Protein AF-A0A6I2XNE5-F1 (afdb_monomer_lite)

pLDDT: mean 90.3, std 9.82, range [61.38, 98.25]

Sequence (93 aa):
MSDVIFRSDVTVELVRANASDQDVLFAARVSTQGEQSLEAATANKDAETDKRDRGLINYLMRDRHGSPFEHNSMTFYVQAPIFVFREFMRHRI

Secondary structure (DSSP, 8-state):
-PPP------EEEEEEEE--HHHHHHHHHHHHHGGGHHHHHHS---HHHHHHHHHHHHHHHHTT--GGGGG-EEEEEEE--HHHHHHHTT---

Foldseek 3Di:
DDDDDDDDDKDKDWPDKPDDLLQLVLLVCCVPPNPCSVVVSVDDDDPVNVVVSVVVVVVCVVVVVCVSRVSIDIDMDIDDDPVVVVVVVVPPD

Structure (mmCIF, N/CA/C/O backbone):
data_AF-A0A6I2XNE5-F1
#
_entry.id   AF-A0A6I2XNE5-F1
#
loop_
_atom_site.group_PDB
_atom_site.id
_atom_site.type_symbol
_atom_site.label_atom_id
_atom_site.label_alt_id
_atom_site.label_comp_id
_atom_site.label_asym_id
_atom_site.label_entity_id
_atom_site.label_seq_id
_atom_site.pdbx_PDB_ins_code
_atom_site.Cartn_x
_atom_site.Cartn_y
_atom_site.Cartn_z
_atom_site.occupancy
_atom_site.B_iso_or_equiv
_atom_site.auth_seq_id
_atom_site.auth_comp_id
_atom_site.auth_asym_id
_atom_site.auth_atom_id
_atom_site.pdbx_PDB_model_num
ATOM 1 N N . MET A 1 1 ? 26.799 -8.034 -32.070 1.00 61.38 1 MET A N 1
ATOM 2 C CA . MET A 1 1 ? 25.378 -7.712 -31.828 1.00 61.38 1 MET A CA 1
ATOM 3 C C . MET A 1 1 ? 24.984 -8.476 -30.585 1.00 61.38 1 MET A C 1
ATOM 5 O O . MET A 1 1 ? 25.291 -9.656 -30.531 1.00 61.38 1 MET A O 1
ATOM 9 N N . SER A 1 2 ? 24.441 -7.819 -29.568 1.00 79.69 2 SER A N 1
ATOM 10 C CA . SER A 1 2 ? 23.846 -8.517 -28.427 1.00 79.69 2 SER A CA 1
ATOM 11 C C . SER A 1 2 ? 22.538 -9.174 -28.876 1.00 79.69 2 SER A C 1
ATOM 13 O O . SER A 1 2 ? 21.741 -8.530 -29.559 1.00 79.69 2 SER A O 1
ATOM 15 N N . ASP A 1 3 ? 22.333 -10.439 -28.514 1.00 90.25 3 ASP A N 1
ATOM 16 C CA . ASP A 1 3 ? 21.107 -11.174 -28.833 1.00 90.25 3 ASP A CA 1
ATOM 17 C C . ASP A 1 3 ? 19.918 -10.642 -28.018 1.00 90.25 3 ASP A C 1
ATOM 19 O O . ASP A 1 3 ? 20.040 -10.319 -26.834 1.00 90.25 3 ASP A O 1
ATOM 23 N N . VAL A 1 4 ? 18.756 -10.531 -28.665 1.00 93.12 4 VAL A N 1
ATOM 24 C CA . VAL A 1 4 ? 17.514 -10.059 -28.036 1.00 93.12 4 VAL A CA 1
ATOM 25 C C . VAL A 1 4 ? 16.821 -11.223 -27.330 1.00 93.12 4 VAL A C 1
ATOM 27 O O . VAL A 1 4 ? 16.621 -12.280 -27.923 1.00 93.12 4 VAL A O 1
ATOM 30 N N . ILE A 1 5 ? 16.397 -11.008 -26.081 1.00 93.12 5 ILE A N 1
ATOM 31 C CA . ILE A 1 5 ? 15.639 -11.984 -25.290 1.00 93.12 5 ILE A CA 1
ATOM 32 C C . ILE A 1 5 ? 14.210 -11.472 -25.107 1.00 93.12 5 ILE A C 1
ATOM 34 O O . ILE A 1 5 ? 13.991 -10.420 -24.504 1.00 93.12 5 ILE A O 1
ATOM 38 N N . PHE A 1 6 ? 13.232 -12.228 -25.604 1.00 94.44 6 PHE A N 1
ATOM 39 C CA . PHE A 1 6 ? 11.817 -11.947 -25.376 1.00 94.44 6 PHE A CA 1
ATOM 40 C C . PHE A 1 6 ? 11.365 -12.532 -24.038 1.00 94.44 6 PHE A C 1
ATOM 42 O O . PHE A 1 6 ? 11.697 -13.666 -23.698 1.00 94.44 6 PHE A O 1
ATOM 49 N N . ARG A 1 7 ? 10.593 -11.748 -23.286 1.00 94.00 7 ARG A N 1
ATOM 50 C CA . ARG A 1 7 ? 10.021 -12.123 -21.990 1.00 94.00 7 ARG A CA 1
ATOM 51 C C . ARG A 1 7 ? 8.530 -11.813 -21.971 1.00 94.00 7 ARG A C 1
ATOM 53 O O . ARG A 1 7 ? 8.081 -10.889 -22.648 1.00 94.00 7 ARG A O 1
ATOM 60 N N . SER A 1 8 ? 7.781 -12.578 -21.185 1.00 95.81 8 SER A N 1
ATOM 61 C CA . SER A 1 8 ? 6.330 -12.427 -20.999 1.00 95.81 8 SER A CA 1
ATOM 62 C C . SER A 1 8 ? 5.924 -12.407 -19.523 1.00 95.81 8 SER A C 1
ATOM 64 O O . SER A 1 8 ? 4.745 -12.533 -19.207 1.00 95.81 8 SER A O 1
ATOM 66 N N . ASP A 1 9 ? 6.895 -12.301 -18.621 1.00 96.19 9 ASP A N 1
ATOM 67 C CA . ASP A 1 9 ? 6.716 -12.352 -17.179 1.00 96.19 9 ASP A CA 1
ATOM 68 C C . ASP A 1 9 ? 6.861 -10.969 -16.529 1.00 96.19 9 ASP A C 1
ATOM 70 O O . ASP A 1 9 ? 7.586 -10.089 -17.001 1.00 96.19 9 ASP A O 1
ATOM 74 N N . VAL A 1 10 ? 6.140 -10.790 -15.424 1.00 97.31 10 VAL A N 1
ATOM 75 C CA . VAL A 1 10 ? 6.221 -9.635 -14.527 1.00 97.31 10 VAL A CA 1
ATOM 76 C C . VAL A 1 10 ? 6.438 -10.184 -13.125 1.00 97.31 10 VAL A C 1
ATOM 78 O O . VAL A 1 10 ? 5.713 -11.082 -12.700 1.00 97.31 10 VAL A O 1
ATOM 81 N N . THR A 1 11 ? 7.418 -9.641 -12.412 1.00 97.62 11 THR A N 1
ATOM 82 C CA . THR A 1 11 ? 7.769 -10.090 -11.059 1.00 97.62 11 THR A CA 1
ATOM 83 C C . THR A 1 11 ? 7.401 -9.017 -10.048 1.00 97.62 11 THR A C 1
ATOM 85 O O . THR A 1 11 ? 7.675 -7.836 -10.272 1.00 97.62 11 THR A O 1
ATOM 88 N N . VAL A 1 12 ? 6.804 -9.431 -8.930 1.00 98.06 12 VAL A N 1
ATOM 89 C CA . VAL A 1 12 ? 6.534 -8.581 -7.767 1.00 98.06 12 VAL A CA 1
ATOM 90 C C . VAL A 1 12 ? 6.961 -9.334 -6.517 1.00 98.06 12 VAL A C 1
ATOM 92 O O . VAL A 1 12 ? 6.505 -10.450 -6.282 1.00 98.06 12 VAL A O 1
ATOM 95 N N . GLU A 1 13 ? 7.812 -8.717 -5.707 1.00 98.25 13 GLU A N 1
ATOM 96 C CA . GLU A 1 13 ? 8.305 -9.294 -4.458 1.00 98.25 13 GLU A CA 1
ATOM 97 C C . GLU A 1 13 ? 8.128 -8.294 -3.318 1.00 98.25 13 GLU A C 1
ATOM 99 O O . GLU A 1 13 ? 8.476 -7.118 -3.445 1.00 98.25 13 GLU A O 1
ATOM 104 N N . LEU A 1 14 ? 7.586 -8.754 -2.188 1.00 98.06 14 LEU A N 1
ATOM 105 C CA . LEU A 1 14 ? 7.505 -7.950 -0.973 1.00 98.06 14 LEU A CA 1
ATOM 106 C C . LEU A 1 14 ? 8.883 -7.915 -0.306 1.00 98.06 14 LEU A C 1
ATOM 108 O O . LEU A 1 14 ? 9.346 -8.917 0.230 1.00 98.06 14 LEU A O 1
ATOM 112 N N . VAL A 1 15 ? 9.524 -6.749 -0.321 1.00 97.88 15 VAL A N 1
ATOM 113 C CA . VAL A 1 15 ? 10.862 -6.549 0.259 1.00 97.88 15 VAL A CA 1
ATOM 114 C C . VAL A 1 15 ? 10.768 -6.205 1.742 1.00 97.88 15 VAL A C 1
ATOM 116 O O . VAL A 1 15 ? 11.591 -6.639 2.547 1.00 97.88 15 VAL A O 1
ATOM 119 N N . ARG A 1 16 ? 9.778 -5.388 2.112 1.00 97.25 16 ARG A N 1
ATOM 120 C CA . ARG A 1 16 ? 9.558 -4.944 3.491 1.00 97.25 16 ARG A CA 1
ATOM 121 C C . ARG A 1 16 ? 8.091 -4.603 3.702 1.00 97.25 16 ARG A C 1
ATOM 123 O O . ARG A 1 16 ? 7.494 -3.949 2.853 1.00 97.25 16 ARG A O 1
ATOM 130 N N . ALA A 1 17 ? 7.551 -4.971 4.857 1.00 96.50 17 ALA A N 1
ATOM 131 C CA . ALA A 1 17 ? 6.259 -4.497 5.330 1.00 96.50 17 ALA A CA 1
ATOM 132 C C . ALA A 1 17 ? 6.380 -4.032 6.781 1.00 96.50 17 ALA A C 1
ATOM 134 O O . ALA A 1 17 ? 6.969 -4.723 7.611 1.00 96.50 17 ALA A O 1
ATOM 135 N N . ASN A 1 18 ? 5.813 -2.866 7.063 1.00 96.06 18 ASN A N 1
ATOM 136 C CA . ASN A 1 18 ? 5.386 -2.466 8.395 1.00 96.06 18 ASN A CA 1
ATOM 137 C C . ASN A 1 18 ? 3.886 -2.194 8.281 1.00 96.06 18 ASN A C 1
ATOM 139 O O . ASN A 1 18 ? 3.478 -1.074 7.973 1.00 96.06 18 ASN A O 1
ATOM 143 N N . ALA A 1 19 ? 3.115 -3.278 8.330 1.00 93.94 19 ALA A N 1
ATOM 144 C CA . ALA A 1 19 ? 1.682 -3.253 8.121 1.00 93.94 19 ALA A CA 1
ATOM 145 C C . ALA A 1 19 ? 1.009 -4.382 8.908 1.00 93.94 19 ALA A C 1
ATOM 147 O O . ALA A 1 19 ? 1.275 -5.560 8.650 1.00 93.94 19 ALA A O 1
ATOM 148 N N . SER A 1 20 ? 0.138 -4.024 9.846 1.00 92.62 20 SER A N 1
ATOM 149 C CA . SER A 1 20 ? -0.655 -4.949 10.653 1.00 92.62 20 SER A CA 1
ATOM 150 C C . SER A 1 20 ? -2.054 -4.387 10.883 1.00 92.62 20 SER A C 1
ATOM 152 O O . SER A 1 20 ? -2.244 -3.185 11.050 1.00 92.62 20 SER A O 1
ATOM 154 N N . ASP A 1 21 ? -3.048 -5.268 11.002 1.00 92.75 21 ASP A N 1
ATOM 155 C CA . ASP A 1 21 ? -4.407 -4.878 11.403 1.00 92.75 21 ASP A CA 1
ATOM 156 C C . ASP A 1 21 ? -4.414 -4.129 12.748 1.00 92.75 21 ASP A C 1
ATOM 158 O O . ASP A 1 21 ? -5.270 -3.281 12.997 1.00 92.75 21 ASP A O 1
ATOM 162 N N . GLN A 1 22 ? -3.439 -4.412 13.617 1.00 88.94 22 GLN A N 1
ATOM 163 C CA . GLN A 1 22 ? -3.287 -3.712 14.893 1.00 88.94 22 GLN A CA 1
ATOM 164 C C . GLN A 1 22 ? -2.905 -2.244 14.727 1.00 88.94 22 GLN A C 1
ATOM 166 O O . GLN A 1 22 ? -3.388 -1.424 15.503 1.00 88.94 22 GLN A O 1
ATOM 171 N N . ASP A 1 23 ? -2.118 -1.899 13.708 1.00 90.88 23 ASP A N 1
ATOM 172 C CA . ASP A 1 23 ? -1.718 -0.514 13.453 1.00 90.88 23 ASP A CA 1
ATOM 173 C C . ASP A 1 23 ? -2.947 0.327 13.075 1.00 90.88 23 ASP A C 1
ATOM 175 O O . ASP A 1 23 ? -3.142 1.428 13.591 1.00 90.88 23 ASP A O 1
ATOM 179 N N . VAL A 1 24 ? -3.851 -0.247 12.271 1.00 92.88 24 VAL A N 1
ATOM 180 C CA . VAL A 1 24 ? -5.139 0.365 11.901 1.00 92.88 24 VAL A CA 1
ATOM 181 C C . VAL A 1 24 ? -6.042 0.542 13.122 1.00 92.88 24 VAL A C 1
ATOM 183 O O . VAL A 1 24 ? -6.634 1.604 13.324 1.00 92.88 24 VAL A O 1
ATOM 186 N N . LEU A 1 25 ? -6.164 -0.497 13.950 1.00 90.81 25 LEU A N 1
ATOM 187 C CA . LEU A 1 25 ? -7.015 -0.471 15.141 1.00 90.81 25 LEU A CA 1
ATOM 188 C C . LEU A 1 25 ? -6.508 0.526 16.180 1.00 90.81 25 LEU A C 1
ATOM 190 O O . LEU A 1 25 ? -7.311 1.252 16.765 1.00 90.81 25 LEU A O 1
ATOM 194 N N . PHE A 1 26 ? -5.195 0.584 16.389 1.00 89.19 26 PHE A N 1
ATOM 195 C CA . PHE A 1 26 ? -4.562 1.541 17.286 1.00 89.19 26 PHE A CA 1
ATOM 196 C C . PHE A 1 26 ? -4.775 2.977 16.792 1.00 89.19 26 PHE A C 1
ATOM 198 O O . PHE A 1 26 ? -5.282 3.815 17.544 1.00 89.19 26 PHE A O 1
ATOM 205 N N . ALA A 1 27 ? -4.503 3.237 15.508 1.00 90.81 27 ALA A N 1
ATOM 206 C CA . ALA A 1 27 ? -4.727 4.541 14.889 1.00 90.81 27 ALA A CA 1
ATOM 207 C C . ALA A 1 27 ? -6.199 4.982 14.941 1.00 90.81 27 ALA A C 1
ATOM 209 O O . ALA A 1 27 ? -6.482 6.157 15.145 1.00 90.81 27 ALA A O 1
ATOM 210 N N . ALA A 1 28 ? -7.156 4.059 14.811 1.00 92.31 28 ALA A N 1
ATOM 211 C CA . ALA A 1 28 ? -8.577 4.382 14.946 1.00 92.31 28 ALA A CA 1
ATOM 212 C C . ALA A 1 28 ? -8.995 4.626 16.409 1.00 92.31 28 ALA A C 1
ATOM 214 O O . ALA A 1 28 ? -9.813 5.504 16.699 1.00 92.31 28 ALA A O 1
ATOM 215 N N . ARG A 1 29 ? -8.456 3.847 17.357 1.00 90.19 29 ARG A N 1
ATOM 216 C CA . ARG A 1 29 ? -8.828 3.926 18.779 1.00 90.19 29 ARG A CA 1
ATOM 217 C C . ARG A 1 29 ? -8.271 5.155 19.472 1.00 90.19 29 ARG A C 1
ATOM 219 O O . ARG A 1 29 ? -8.947 5.657 20.367 1.00 90.19 29 ARG A O 1
ATOM 226 N N . VAL A 1 30 ? -7.120 5.685 19.054 1.00 87.56 30 VAL A N 1
ATOM 227 C CA . VAL A 1 30 ? -6.544 6.892 19.676 1.00 87.56 30 VAL A CA 1
ATOM 228 C C . VAL A 1 30 ? -7.525 8.072 19.661 1.00 87.56 30 VAL A C 1
ATOM 230 O O . VAL A 1 30 ? -7.578 8.843 20.614 1.00 87.56 30 VAL A O 1
ATOM 233 N N . SER A 1 31 ? -8.387 8.162 18.642 1.00 82.38 31 SER A N 1
ATOM 234 C CA . SER A 1 31 ? -9.404 9.214 18.531 1.00 82.38 31 SER A CA 1
ATOM 235 C C . SER A 1 31 ? -10.562 9.083 19.528 1.00 82.38 31 SER A C 1
ATOM 237 O O . SER A 1 31 ? -11.281 10.054 19.740 1.00 82.38 31 SER A O 1
ATOM 239 N N . THR A 1 32 ? -10.774 7.906 20.129 1.00 83.25 32 THR A N 1
ATOM 240 C CA . THR A 1 32 ? -11.904 7.639 21.045 1.00 83.25 32 THR A CA 1
ATOM 241 C C . THR A 1 32 ? -11.463 7.303 22.467 1.00 83.25 32 THR A C 1
ATOM 243 O O . THR A 1 32 ? -12.130 7.691 23.420 1.00 83.25 32 THR A O 1
ATOM 246 N N . GLN A 1 33 ? -10.341 6.598 22.613 1.00 81.94 33 GLN A N 1
ATOM 247 C CA . GLN A 1 33 ? -9.813 6.090 23.882 1.00 81.94 33 GLN A CA 1
ATOM 248 C C . GLN A 1 33 ? -8.551 6.836 24.345 1.00 81.94 33 GLN A C 1
ATOM 250 O O . GLN A 1 33 ? -8.113 6.643 25.478 1.00 81.94 33 GLN A O 1
ATOM 255 N N . GLY A 1 34 ? -7.963 7.695 23.503 1.00 83.06 34 GLY A N 1
ATOM 256 C CA . GLY A 1 34 ? -6.769 8.467 23.851 1.00 83.06 34 GLY A CA 1
ATOM 257 C C . GLY A 1 34 ? -5.612 7.570 24.298 1.00 83.06 34 GLY A C 1
ATOM 258 O O . GLY A 1 34 ? -5.294 6.582 23.637 1.00 83.06 34 GLY A O 1
ATOM 259 N N . GLU A 1 35 ? -5.006 7.890 25.441 1.00 76.00 35 GLU A N 1
ATOM 260 C CA . GLU A 1 35 ? -3.862 7.164 26.018 1.00 76.00 35 GLU A CA 1
ATOM 261 C C . GLU A 1 35 ? -4.183 5.707 26.399 1.00 76.00 35 GLU A C 1
ATOM 263 O O . GLU A 1 35 ? -3.300 4.852 26.345 1.00 76.00 35 GLU A O 1
ATOM 268 N N . GLN A 1 36 ? -5.451 5.380 26.687 1.00 74.81 36 GLN A N 1
ATOM 269 C CA . GLN A 1 36 ? -5.875 4.012 27.042 1.00 74.81 36 GLN A CA 1
ATOM 270 C C . GLN A 1 36 ? -5.729 3.020 25.876 1.00 74.81 36 GLN A C 1
ATOM 272 O O . GLN A 1 36 ? -5.740 1.804 26.073 1.00 7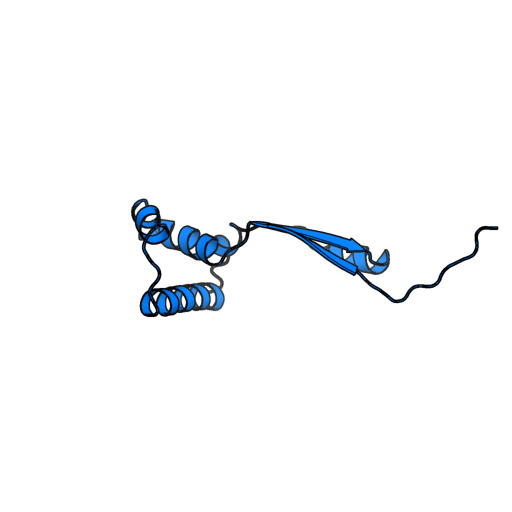4.81 36 GLN A O 1
ATOM 277 N N . SER A 1 37 ? -5.550 3.526 24.651 1.00 72.12 37 SER A N 1
ATOM 278 C CA . SER A 1 37 ? -5.273 2.697 23.476 1.00 72.12 37 SER A CA 1
ATOM 279 C C . SER A 1 37 ? -3.969 1.890 23.598 1.00 72.12 37 SER A C 1
ATOM 281 O O . SER A 1 37 ? -3.887 0.808 23.016 1.00 72.12 37 SER A O 1
ATOM 283 N N . LEU A 1 38 ? -2.983 2.347 24.388 1.00 70.88 38 LEU A N 1
ATOM 284 C CA . LEU A 1 38 ? -1.728 1.612 24.627 1.00 70.88 38 LEU A CA 1
ATOM 285 C C . LEU A 1 38 ? -1.940 0.327 25.443 1.00 70.88 38 LEU A C 1
ATOM 287 O O . LEU A 1 38 ? -1.351 -0.714 25.146 1.00 70.88 38 LEU A O 1
ATOM 291 N N . GLU A 1 39 ? -2.792 0.384 26.464 1.00 69.12 39 GLU A N 1
ATOM 292 C CA . GLU A 1 39 ? -3.111 -0.779 27.300 1.00 69.12 39 GLU A CA 1
ATOM 293 C C . GLU A 1 39 ? -3.929 -1.800 26.503 1.00 69.12 39 GLU A C 1
ATOM 295 O O . GLU A 1 39 ? -3.659 -2.998 26.548 1.00 69.12 39 GLU A O 1
ATOM 300 N N . ALA A 1 40 ? -4.866 -1.323 25.678 1.00 67.38 40 ALA A N 1
ATOM 301 C CA . ALA A 1 40 ? -5.643 -2.178 24.785 1.00 67.38 40 ALA A CA 1
ATOM 302 C C . ALA A 1 40 ? -4.779 -2.864 23.709 1.00 67.38 40 ALA A C 1
ATOM 304 O O . ALA A 1 40 ? -5.095 -3.980 23.304 1.00 67.38 40 ALA A O 1
ATOM 305 N N . ALA A 1 41 ? -3.693 -2.225 23.260 1.00 64.38 41 ALA A N 1
ATOM 306 C CA . ALA A 1 41 ? -2.757 -2.804 22.294 1.00 64.38 41 ALA A CA 1
ATOM 307 C C . ALA A 1 41 ? -1.843 -3.886 22.899 1.00 64.38 41 ALA A C 1
ATOM 309 O O . ALA A 1 41 ? -1.341 -4.742 22.173 1.00 64.38 41 ALA A O 1
ATOM 310 N N . THR A 1 42 ? -1.623 -3.856 24.217 1.00 66.38 42 THR A N 1
ATOM 311 C CA . THR A 1 42 ? -0.772 -4.823 24.936 1.00 66.38 42 THR A CA 1
ATOM 312 C C . THR A 1 42 ? -1.568 -5.922 25.647 1.00 66.38 42 THR A C 1
ATOM 314 O O . THR A 1 42 ? -0.982 -6.891 26.131 1.00 66.38 42 THR A O 1
ATOM 317 N N . ALA A 1 43 ? -2.899 -5.805 25.690 1.00 68.19 43 ALA A N 1
ATOM 318 C CA . ALA A 1 43 ? -3.789 -6.800 26.271 1.00 68.19 43 ALA A CA 1
ATOM 319 C C . ALA A 1 43 ? -3.829 -8.107 25.454 1.00 68.19 43 ALA A C 1
ATOM 321 O O . ALA A 1 43 ? -3.739 -8.107 24.225 1.00 68.19 43 ALA A O 1
ATOM 322 N N . ASN A 1 44 ? -4.005 -9.237 26.147 1.00 63.97 44 ASN A N 1
ATOM 323 C CA . ASN A 1 44 ? -4.146 -10.545 25.506 1.00 63.97 44 ASN A CA 1
ATOM 324 C C . ASN A 1 44 ? -5.372 -10.580 24.583 1.00 63.97 44 ASN A C 1
ATOM 326 O O . ASN A 1 44 ? -6.468 -10.148 24.948 1.00 63.97 44 ASN A O 1
ATOM 330 N N . LYS A 1 45 ? -5.170 -11.118 23.379 1.00 69.44 45 LYS A N 1
ATOM 331 C CA . LYS A 1 45 ? -6.227 -11.297 22.389 1.00 69.44 45 LYS A CA 1
ATOM 332 C C . LYS A 1 45 ? -6.988 -12.584 22.658 1.00 69.44 45 LYS A C 1
ATOM 334 O O . LYS A 1 45 ? -6.462 -13.675 22.456 1.00 69.44 45 LYS A O 1
ATOM 339 N N . ASP A 1 46 ? -8.244 -12.426 23.046 1.00 78.62 46 ASP A N 1
ATOM 340 C CA . ASP A 1 46 ? -9.208 -13.515 23.109 1.00 78.62 46 ASP A CA 1
ATOM 341 C C . ASP A 1 46 ? -10.128 -13.478 21.880 1.00 78.62 46 ASP A C 1
ATOM 343 O O . ASP A 1 46 ? -10.301 -12.442 21.233 1.00 78.62 46 ASP A O 1
ATOM 347 N N . ALA A 1 47 ? -10.794 -14.598 21.586 1.00 78.38 47 ALA A N 1
ATOM 348 C CA . ALA A 1 47 ? -11.640 -14.745 20.397 1.00 78.38 47 ALA A CA 1
ATOM 349 C C . ALA A 1 47 ? -12.767 -13.694 20.285 1.00 78.38 47 ALA A C 1
ATOM 351 O O . ALA A 1 47 ? -13.210 -13.365 19.184 1.00 78.38 47 ALA A O 1
ATOM 352 N N . GLU A 1 48 ? -13.248 -13.155 21.408 1.00 81.12 48 GLU A N 1
ATOM 353 C CA . GLU A 1 48 ? -14.238 -12.071 21.411 1.00 81.12 48 GLU A CA 1
ATOM 354 C C . GLU A 1 48 ? -13.627 -10.709 21.055 1.00 81.12 48 GLU A C 1
ATOM 356 O O . GLU A 1 48 ? -14.277 -9.898 20.390 1.00 81.12 48 GLU A O 1
ATOM 361 N N . THR A 1 49 ? -12.373 -10.463 21.439 1.00 81.38 49 THR A N 1
ATOM 362 C CA . THR A 1 49 ? -11.630 -9.257 21.052 1.00 81.38 49 THR A CA 1
ATOM 363 C C . THR A 1 49 ? -11.360 -9.266 19.549 1.00 81.38 49 THR A C 1
ATOM 365 O O . THR A 1 49 ? -11.663 -8.280 18.881 1.00 81.38 49 THR A O 1
ATOM 368 N N . ASP A 1 50 ? -10.956 -10.407 18.983 1.00 85.62 50 ASP A N 1
ATOM 369 C CA . ASP A 1 50 ? -10.729 -10.549 17.536 1.00 85.62 50 ASP A CA 1
ATOM 370 C C . ASP A 1 50 ? -11.997 -10.277 16.704 1.00 85.62 50 ASP A C 1
ATOM 372 O O . ASP A 1 50 ? -11.947 -9.629 15.653 1.00 85.62 50 ASP A O 1
ATOM 376 N N . LYS A 1 51 ? -13.172 -10.723 17.177 1.00 89.75 51 LYS A N 1
ATOM 377 C CA . LYS A 1 51 ? -14.457 -10.419 16.517 1.00 89.75 51 LYS A CA 1
ATOM 378 C C . LYS A 1 51 ? -14.754 -8.919 16.510 1.00 89.75 51 LYS A C 1
ATOM 380 O O . LYS A 1 51 ? -15.222 -8.398 15.495 1.00 89.75 51 LYS A O 1
ATOM 385 N N . ARG A 1 52 ? -14.501 -8.227 17.627 1.00 88.6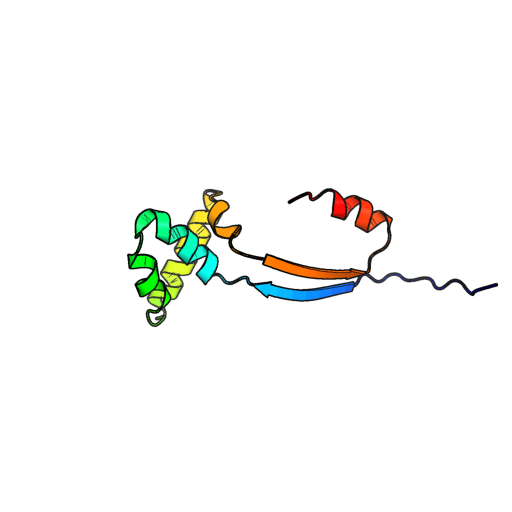9 52 ARG A N 1
ATOM 386 C CA . ARG A 1 52 ? -14.712 -6.774 17.752 1.00 88.69 52 ARG A CA 1
ATOM 387 C C . ARG A 1 52 ? -13.736 -5.990 16.880 1.00 88.69 52 ARG A C 1
ATOM 389 O O . ARG A 1 52 ? -14.169 -5.081 16.178 1.00 88.69 52 ARG A O 1
ATOM 396 N N . ASP A 1 53 ? -12.464 -6.376 16.884 1.00 91.75 53 ASP A N 1
ATOM 397 C CA . ASP A 1 53 ? -11.400 -5.808 16.050 1.00 91.75 53 ASP A CA 1
ATOM 398 C C . ASP A 1 53 ? -11.773 -5.880 14.565 1.00 91.75 53 ASP A C 1
ATOM 400 O O . ASP A 1 53 ? -11.832 -4.865 13.867 1.00 91.75 53 ASP A O 1
ATOM 404 N N . ARG A 1 54 ? -12.158 -7.070 14.095 1.00 94.00 54 ARG A N 1
ATOM 405 C CA . ARG A 1 54 ? -12.631 -7.258 12.719 1.00 94.00 54 ARG A CA 1
ATOM 406 C C . ARG A 1 54 ? -13.883 -6.432 12.415 1.00 94.00 54 ARG A C 1
ATOM 408 O O . ARG A 1 54 ? -14.005 -5.871 11.326 1.00 94.00 54 ARG A O 1
ATOM 415 N N . GLY A 1 55 ? -14.818 -6.353 13.364 1.00 95.62 55 GLY A N 1
ATOM 416 C CA . GLY A 1 55 ? -16.013 -5.515 13.253 1.00 95.62 55 GLY A CA 1
ATOM 417 C C . GLY A 1 55 ? -15.676 -4.037 13.048 1.00 95.62 55 GLY A C 1
ATOM 418 O O . GLY A 1 55 ? -16.270 -3.392 12.184 1.00 95.62 55 GLY A O 1
ATOM 419 N N . LEU A 1 56 ? -14.686 -3.524 13.783 1.00 94.62 56 LEU A N 1
ATOM 420 C CA . LEU A 1 56 ? -14.221 -2.145 13.659 1.00 94.62 56 LEU A CA 1
ATOM 421 C C . LEU A 1 56 ? -13.555 -1.890 12.301 1.00 94.62 56 LEU A C 1
ATOM 423 O O . LEU A 1 56 ? -13.923 -0.930 11.633 1.00 94.62 56 LEU A O 1
ATOM 427 N N . ILE A 1 57 ? -12.655 -2.762 11.839 1.00 95.94 57 ILE A N 1
ATOM 428 C CA . ILE A 1 57 ? -12.028 -2.617 10.510 1.00 95.94 57 ILE A CA 1
ATOM 429 C C . ILE A 1 57 ? -13.092 -2.571 9.403 1.00 95.94 57 ILE A C 1
ATOM 431 O O . ILE A 1 57 ? -13.060 -1.689 8.542 1.00 95.94 57 ILE A O 1
ATOM 435 N N . ASN A 1 58 ? -14.080 -3.469 9.459 1.00 97.25 58 ASN A N 1
ATOM 436 C CA . ASN A 1 58 ? -15.183 -3.490 8.496 1.00 97.25 58 ASN A CA 1
ATOM 437 C C . ASN A 1 58 ? -16.016 -2.201 8.535 1.00 97.25 58 ASN A C 1
ATOM 439 O O . ASN A 1 58 ? -16.405 -1.692 7.485 1.00 97.25 58 ASN A O 1
ATOM 443 N N . TYR A 1 59 ? -16.289 -1.673 9.731 1.00 96.88 59 TYR A N 1
ATOM 444 C CA . TYR A 1 59 ? -16.988 -0.401 9.910 1.00 96.88 59 TYR A CA 1
ATOM 445 C C . TYR A 1 59 ? -16.215 0.762 9.269 1.00 96.88 59 TYR A C 1
ATOM 447 O O . TYR A 1 59 ? -16.787 1.510 8.477 1.00 96.88 59 TYR A O 1
ATOM 455 N N . LEU A 1 60 ? -14.907 0.863 9.539 1.00 96.38 60 LEU A N 1
ATOM 456 C CA . LEU A 1 60 ? -14.041 1.907 8.981 1.00 96.38 60 LEU A CA 1
ATOM 457 C C . LEU A 1 60 ? -14.013 1.860 7.448 1.00 96.38 60 LEU A C 1
ATOM 459 O O . LEU A 1 60 ? -14.167 2.889 6.791 1.00 96.38 60 LEU A O 1
ATOM 463 N N . MET A 1 61 ? -13.876 0.660 6.876 1.00 96.88 61 MET A N 1
ATOM 464 C CA . MET A 1 61 ? -13.901 0.449 5.427 1.00 96.88 61 MET A CA 1
ATOM 465 C C . MET A 1 61 ? -15.251 0.817 4.802 1.00 96.88 61 MET A C 1
ATOM 467 O O . MET A 1 61 ? -15.283 1.541 3.805 1.00 96.88 61 MET A O 1
ATOM 471 N N . ARG A 1 62 ? -16.368 0.370 5.395 1.00 97.38 62 ARG A N 1
ATOM 472 C CA . ARG A 1 62 ? -17.729 0.668 4.914 1.00 97.38 62 ARG A CA 1
ATOM 473 C C . ARG A 1 62 ? -17.981 2.172 4.841 1.00 97.38 62 ARG A C 1
ATOM 475 O O . ARG A 1 62 ? -18.524 2.657 3.850 1.00 97.38 62 ARG A O 1
ATOM 482 N N . ASP A 1 63 ? -17.548 2.895 5.867 1.00 97.31 63 ASP A N 1
ATOM 483 C CA . ASP A 1 63 ? -17.813 4.328 5.997 1.00 97.31 63 ASP A CA 1
ATOM 484 C C . ASP A 1 63 ? -16.709 5.189 5.354 1.00 97.31 63 ASP A C 1
ATOM 486 O O . ASP A 1 63 ? -16.759 6.417 5.417 1.00 97.31 63 ASP A O 1
ATOM 490 N N . ARG A 1 64 ? -15.748 4.554 4.658 1.00 96.56 64 ARG A N 1
ATOM 491 C CA . ARG A 1 64 ? -14.613 5.193 3.967 1.00 96.56 64 ARG A CA 1
ATOM 492 C C . ARG A 1 64 ? -13.749 6.046 4.898 1.00 96.56 64 ARG A C 1
ATOM 494 O O . ARG A 1 64 ? -13.179 7.056 4.482 1.00 96.56 64 ARG A O 1
ATOM 501 N N . HIS A 1 65 ? -13.622 5.629 6.154 1.00 97.06 65 HIS A N 1
ATOM 502 C CA . HIS A 1 65 ? -12.702 6.250 7.094 1.00 97.06 65 HIS A CA 1
ATOM 503 C C . HIS A 1 65 ? -11.282 5.721 6.840 1.00 97.06 65 HIS A C 1
ATOM 505 O O . HIS A 1 65 ? -10.844 4.752 7.453 1.00 97.06 65 HIS A O 1
ATOM 511 N N . GLY A 1 66 ? -10.607 6.323 5.854 1.00 95.62 66 GLY A N 1
ATOM 512 C CA . GLY A 1 66 ? -9.337 5.834 5.307 1.00 95.62 66 GLY A CA 1
ATOM 513 C C . GLY A 1 66 ? -8.087 6.175 6.121 1.00 95.62 66 GLY A C 1
ATOM 514 O O . GLY A 1 66 ? -7.132 5.408 6.078 1.00 95.62 66 GLY A O 1
ATOM 515 N N . SER A 1 67 ? -8.091 7.258 6.906 1.00 96.06 67 SER A N 1
ATOM 516 C CA . SER A 1 67 ? -6.887 7.729 7.608 1.00 96.06 67 SER A CA 1
ATOM 517 C C . SER A 1 67 ? -6.237 6.692 8.541 1.00 96.06 67 SER A C 1
ATOM 519 O O . SER A 1 67 ? -5.011 6.627 8.547 1.00 96.06 67 SER A O 1
ATOM 521 N N . PRO A 1 68 ? -6.967 5.808 9.261 1.00 95.31 68 PRO A N 1
ATOM 522 C CA . PRO A 1 68 ? -6.319 4.760 10.055 1.00 95.31 68 PRO A CA 1
ATOM 523 C C . PRO A 1 68 ? -5.510 3.753 9.219 1.00 95.31 68 PRO A C 1
ATOM 525 O O . PRO A 1 68 ? -4.577 3.142 9.729 1.00 95.31 68 PRO A O 1
ATOM 528 N N . PHE A 1 69 ? -5.828 3.583 7.932 1.00 96.12 69 PHE A N 1
ATOM 529 C CA . PHE A 1 69 ? -5.134 2.645 7.043 1.00 96.12 69 PHE A CA 1
ATOM 530 C C . PHE A 1 69 ? -3.805 3.196 6.508 1.00 96.12 69 PHE A C 1
ATOM 532 O O . PHE A 1 69 ? -2.967 2.416 6.058 1.00 96.12 69 PHE A O 1
ATOM 539 N N . GLU A 1 70 ? -3.576 4.506 6.618 1.00 95.81 70 GLU A N 1
ATOM 540 C CA . GLU A 1 70 ? -2.350 5.183 6.169 1.00 95.81 70 GLU A CA 1
ATOM 541 C C . GLU A 1 70 ? -1.171 5.006 7.144 1.00 95.81 70 GLU A C 1
ATOM 543 O O . GLU A 1 70 ? -0.036 5.335 6.815 1.00 95.81 70 GLU A O 1
ATOM 548 N N . HIS A 1 71 ? -1.403 4.422 8.325 1.00 93.88 71 HIS A N 1
ATOM 549 C CA . HIS A 1 71 ?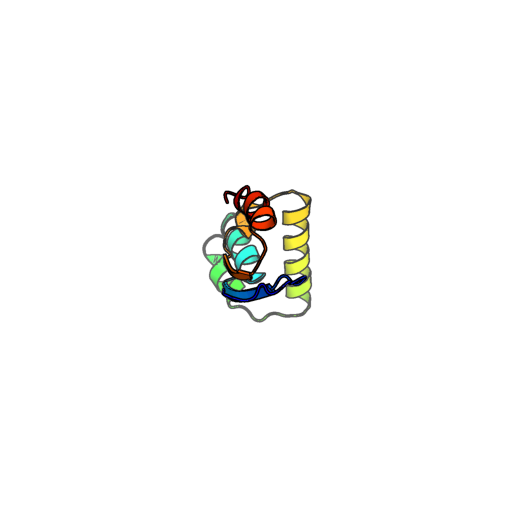 -0.368 4.137 9.330 1.00 93.88 71 HIS A CA 1
ATOM 550 C C . HIS A 1 71 ? 0.488 2.898 9.012 1.00 93.88 71 HIS A C 1
ATOM 552 O O . HIS A 1 71 ? 1.148 2.349 9.890 1.00 93.88 71 HIS A O 1
ATOM 558 N N . ASN A 1 72 ? 0.492 2.465 7.753 1.00 94.88 72 ASN A N 1
ATOM 559 C CA . ASN A 1 72 ? 1.158 1.258 7.287 1.00 94.88 72 ASN A CA 1
ATOM 560 C C . ASN A 1 72 ? 2.047 1.577 6.083 1.00 94.88 72 ASN A C 1
ATOM 562 O O . ASN A 1 72 ? 1.789 2.508 5.323 1.00 94.88 72 ASN A O 1
ATOM 566 N N . SER A 1 73 ? 3.075 0.764 5.859 1.00 96.12 73 SER A N 1
ATOM 5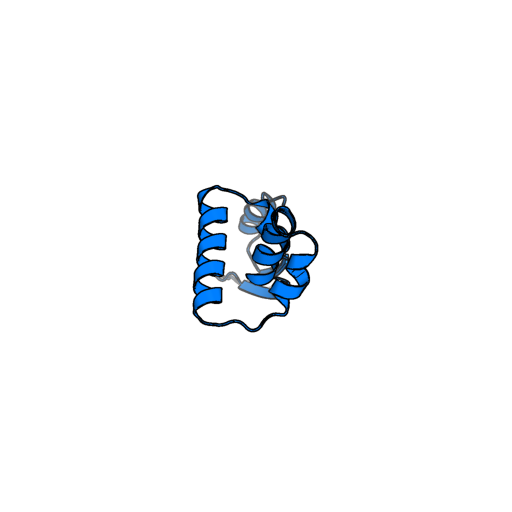67 C CA . SER A 1 73 ? 3.922 0.865 4.670 1.00 96.12 73 SER A CA 1
ATOM 568 C C . SER A 1 73 ? 4.310 -0.509 4.129 1.00 96.12 73 SER A C 1
ATOM 570 O O . SER A 1 73 ? 4.593 -1.446 4.878 1.00 96.12 73 SER A O 1
ATOM 572 N N . MET A 1 74 ? 4.348 -0.622 2.803 1.00 97.62 74 MET A N 1
ATOM 573 C CA . MET A 1 74 ? 4.817 -1.805 2.084 1.00 97.62 74 MET A CA 1
ATOM 574 C C . MET A 1 74 ? 5.785 -1.369 0.987 1.00 97.62 74 MET A C 1
ATOM 576 O O . MET A 1 74 ? 5.548 -0.395 0.278 1.00 97.62 74 MET A O 1
ATOM 580 N N . THR A 1 75 ? 6.901 -2.076 0.859 1.00 97.88 75 THR A N 1
ATOM 581 C CA . THR A 1 75 ? 7.919 -1.838 -0.166 1.00 97.88 75 THR A CA 1
ATOM 582 C C . THR A 1 75 ? 8.015 -3.061 -1.060 1.00 97.88 75 THR A C 1
ATOM 584 O O . THR A 1 75 ? 8.303 -4.160 -0.580 1.00 97.88 75 THR A O 1
ATOM 587 N N . PHE A 1 76 ? 7.817 -2.856 -2.359 1.00 98.12 76 PHE A N 1
ATOM 588 C CA . PHE A 1 76 ? 7.847 -3.913 -3.361 1.00 98.12 76 PHE A CA 1
ATOM 589 C C . PHE A 1 76 ? 9.031 -3.736 -4.309 1.00 98.12 76 PHE A C 1
ATOM 591 O O . PHE A 1 76 ? 9.309 -2.628 -4.770 1.00 98.12 76 PHE A O 1
ATOM 598 N N . TYR A 1 77 ? 9.691 -4.840 -4.640 1.00 98.06 77 TYR A N 1
ATOM 599 C CA . TYR A 1 77 ? 10.490 -4.939 -5.852 1.00 98.06 77 TYR A CA 1
ATOM 600 C C . TYR A 1 77 ? 9.555 -5.318 -6.999 1.00 98.06 77 TYR A C 1
ATOM 602 O O . TYR A 1 77 ? 8.796 -6.280 -6.889 1.00 98.06 77 TYR A O 1
ATOM 610 N N . VAL A 1 78 ? 9.588 -4.548 -8.086 1.00 98.06 78 VAL A N 1
ATOM 611 C CA . VAL A 1 78 ? 8.750 -4.778 -9.266 1.00 98.06 78 VAL A CA 1
ATOM 612 C C . VAL A 1 78 ? 9.644 -4.818 -10.494 1.00 98.06 78 VAL A C 1
ATOM 614 O O . VAL A 1 78 ? 10.395 -3.877 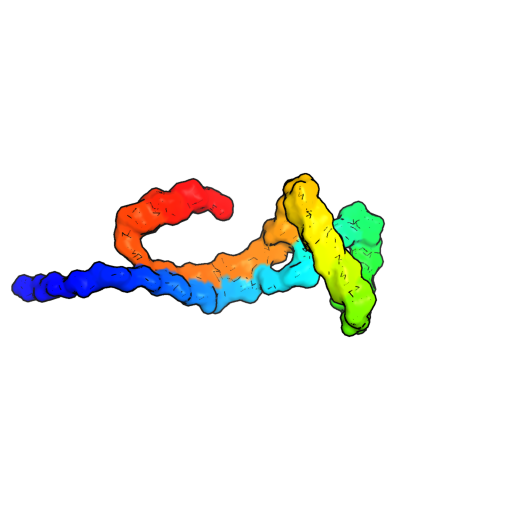-10.749 1.00 98.06 78 VAL A O 1
ATOM 617 N N . GLN A 1 79 ? 9.537 -5.887 -11.277 1.00 97.62 79 GLN A N 1
ATOM 618 C CA . GLN A 1 79 ? 10.167 -6.008 -12.587 1.00 97.62 79 GLN A CA 1
ATOM 619 C C . GLN A 1 79 ? 9.067 -6.092 -13.647 1.00 97.62 79 GLN A C 1
ATOM 621 O O . GLN A 1 79 ? 8.399 -7.117 -13.768 1.00 97.62 79 GLN A O 1
ATOM 626 N N . ALA A 1 80 ? 8.880 -5.019 -14.418 1.00 97.12 80 ALA A N 1
ATOM 627 C CA . ALA A 1 80 ? 7.831 -4.924 -15.430 1.00 97.12 80 ALA A CA 1
ATOM 628 C C . ALA A 1 80 ? 8.304 -4.173 -16.694 1.00 97.12 80 ALA A C 1
ATOM 630 O O . ALA A 1 80 ? 9.252 -3.385 -16.631 1.00 97.12 80 ALA A O 1
ATOM 631 N N . PRO A 1 81 ? 7.647 -4.370 -17.852 1.00 97.00 81 PRO A N 1
ATOM 632 C CA . PRO A 1 81 ? 7.890 -3.563 -19.045 1.00 97.00 81 PRO A CA 1
ATOM 633 C C . PRO A 1 81 ? 7.601 -2.071 -18.821 1.00 97.00 81 PRO A C 1
ATOM 635 O O . PRO A 1 81 ? 6.703 -1.701 -18.066 1.00 97.00 81 PRO A O 1
ATOM 638 N N . ILE A 1 82 ? 8.295 -1.195 -19.557 1.00 97.12 82 ILE A N 1
ATOM 639 C CA . ILE A 1 82 ? 8.174 0.269 -19.405 1.00 97.12 82 ILE A CA 1
ATOM 640 C C . ILE A 1 82 ? 6.726 0.758 -19.540 1.00 97.12 82 ILE A C 1
ATOM 642 O O . ILE A 1 82 ? 6.309 1.634 -18.789 1.00 97.12 82 ILE A O 1
ATOM 646 N N . PHE A 1 83 ? 5.939 0.207 -20.469 1.00 97.44 83 PHE A N 1
ATOM 647 C CA . PHE A 1 83 ? 4.551 0.644 -20.647 1.00 97.44 83 PHE A CA 1
ATOM 648 C C . PHE A 1 83 ? 3.679 0.358 -19.412 1.00 97.44 83 PHE A C 1
ATOM 650 O O . PHE A 1 83 ? 2.780 1.139 -19.128 1.00 97.44 83 PHE A O 1
ATOM 657 N N . VAL A 1 84 ? 3.990 -0.687 -18.636 1.00 97.38 84 VAL A N 1
ATOM 658 C CA . VAL A 1 84 ? 3.327 -0.976 -17.356 1.00 97.38 84 VAL A CA 1
ATOM 659 C C . VAL A 1 84 ? 3.746 0.049 -16.304 1.00 97.38 84 VAL A C 1
ATOM 661 O O . VAL A 1 84 ? 2.894 0.611 -15.622 1.00 97.38 84 VAL A O 1
ATOM 664 N N . PHE A 1 85 ? 5.042 0.371 -16.214 1.00 97.69 85 PHE A N 1
ATOM 665 C CA . PHE A 1 85 ? 5.522 1.398 -15.282 1.00 97.69 85 PHE A CA 1
ATOM 666 C C . PHE A 1 85 ? 4.945 2.786 -15.561 1.00 97.69 85 PHE A C 1
ATOM 668 O O . PHE A 1 85 ? 4.728 3.552 -14.625 1.00 97.69 85 PHE A O 1
ATOM 675 N N . ARG A 1 86 ? 4.666 3.115 -16.827 1.00 97.81 86 ARG A N 1
ATOM 676 C CA . ARG A 1 86 ? 4.037 4.392 -17.196 1.00 97.81 86 ARG A CA 1
ATOM 677 C C . ARG A 1 86 ? 2.623 4.542 -16.641 1.00 97.81 86 ARG A C 1
ATOM 679 O O . ARG A 1 86 ? 2.242 5.666 -16.329 1.00 97.81 86 ARG A O 1
ATOM 686 N N . GLU A 1 87 ? 1.894 3.441 -16.493 1.00 98.19 87 GLU A N 1
ATOM 687 C CA . GLU A 1 87 ? 0.597 3.425 -15.815 1.00 98.19 87 GLU A CA 1
ATOM 688 C C . GLU A 1 87 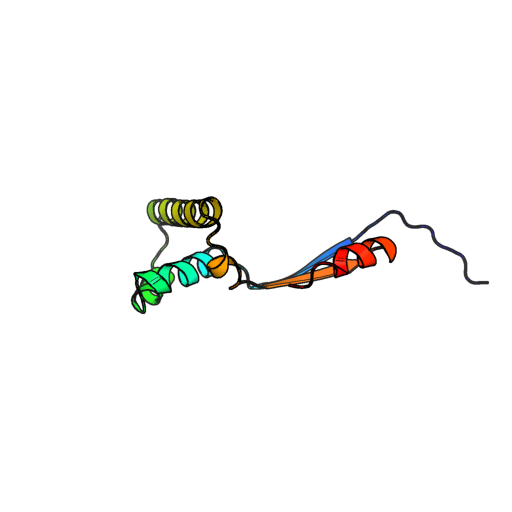? 0.772 3.357 -14.295 1.00 98.19 87 GLU A C 1
ATOM 690 O O . GLU A 1 87 ? 0.137 4.110 -13.560 1.00 98.19 87 GLU A O 1
ATOM 695 N N . PHE A 1 88 ? 1.699 2.531 -13.804 1.00 97.62 88 PHE A N 1
ATOM 696 C CA . PHE A 1 88 ? 1.899 2.350 -12.366 1.00 97.62 88 PHE A CA 1
ATOM 697 C C . PHE A 1 88 ? 2.368 3.633 -11.658 1.00 97.62 88 PHE A C 1
ATOM 699 O O . PHE A 1 88 ? 1.855 3.988 -10.602 1.00 97.62 88 PHE A O 1
ATOM 706 N N . MET A 1 89 ? 3.253 4.413 -12.282 1.00 97.75 89 MET A N 1
ATOM 707 C CA . MET A 1 89 ? 3.744 5.685 -11.729 1.00 97.75 89 MET A CA 1
ATOM 708 C C . MET A 1 89 ? 2.721 6.837 -11.810 1.00 97.75 89 MET A C 1
ATOM 710 O O . MET A 1 89 ? 3.038 7.979 -11.476 1.00 97.75 89 MET A O 1
ATOM 714 N N . ARG A 1 90 ? 1.478 6.577 -12.250 1.00 97.94 90 ARG A N 1
ATOM 715 C CA . ARG A 1 90 ? 0.359 7.535 -12.142 1.00 97.94 90 ARG A CA 1
ATOM 716 C C . ARG A 1 90 ? -0.204 7.608 -10.720 1.00 97.94 90 ARG A C 1
ATOM 718 O O . ARG A 1 90 ? -0.858 8.601 -10.389 1.00 97.94 90 ARG A O 1
ATOM 725 N N . HIS A 1 91 ? 0.055 6.594 -9.895 1.00 97.75 91 HIS A N 1
ATOM 726 C CA . HIS A 1 91 ? -0.262 6.577 -8.470 1.00 97.75 91 HIS A CA 1
ATOM 727 C C . HIS A 1 91 ? 0.794 7.399 -7.720 1.00 97.75 91 HIS A C 1
ATOM 729 O O . HIS A 1 91 ? 1.965 7.041 -7.691 1.00 97.75 91 HIS A O 1
ATOM 735 N N . ARG A 1 92 ? 0.391 8.563 -7.197 1.00 96.88 92 ARG A N 1
ATOM 736 C CA . ARG A 1 92 ? 1.301 9.573 -6.615 1.00 96.88 92 ARG A CA 1
ATOM 737 C C . ARG A 1 92 ? 1.375 9.539 -5.087 1.00 96.88 92 ARG A C 1
ATOM 739 O O . ARG A 1 92 ? 2.101 10.348 -4.518 1.00 96.88 92 ARG A O 1
ATOM 746 N N . ILE A 1 93 ? 0.578 8.675 -4.468 1.00 87.00 93 ILE A N 1
ATOM 747 C CA . ILE A 1 93 ? 0.440 8.479 -3.024 1.00 87.00 93 ILE A CA 1
ATOM 748 C C . ILE A 1 93 ? 0.725 7.010 -2.755 1.00 87.00 93 ILE A C 1
ATOM 750 O O . ILE A 1 93 ? 0.206 6.194 -3.556 1.00 87.00 93 ILE A O 1
#

Radius of gyration: 19.86 Å; chains: 1; bounding box: 43×24×59 Å